Protein AF-A0A357KMN5-F1 (afdb_monomer)

Secondary structure (DSSP, 8-state):
-------PPPTTS-EEEEEEPTTSS-EEEEEEEEETTTEEEEEEEE----TTS---TTTTTEEE--STT--EEE--SS--SSHHHHHHHHHHHHHHHHHHHHH-PPPTT-

Solvent-accessible surface area (backbone atoms only — not comparable to full-atom values): 6710 Å² total; per-residue (Å²): 137,84,78,82,78,82,77,74,76,56,94,82,50,66,44,75,50,74,48,64,38,95,86,66,83,51,57,35,32,35,39,37,36,63,45,87,91,62,26,33,46,44,33,46,75,43,65,75,78,47,79,94,47,86,74,49,45,76,87,58,46,36,36,76,32,96,48,92,96,31,73,29,19,64,58,65,99,64,74,23,69,37,70,69,52,36,50,54,50,50,50,54,49,48,49,37,50,48,42,30,54,76,69,70,43,84,60,87,91,116

Mean predicted aligned error: 8.2 Å

Foldseek 3Di:
DDDDPPPDDDQQDKDKDKDQAPVRPWIWIWIWHQDPPQFIWIFTLDGDDLVPADPDCVQLQWDQDPDPNTGTTHHDPDTHNGPVSNVVVVRVSRNQSVCCSPPVDHDPPD

pLDDT: mean 80.17, std 16.07, range [35.44, 97.19]

Sequence (110 aa):
MFGLSSNKPAPDQATEDIYRTNDGRAFFRFRFIPEAGGVWRADIQEQPSYGSRASDLHSSHRLSSGTAGTGYKICYASSPKSLRDAQKFAETWAEATWVWIKDGRRVKGF

Nearest PDB structures (foldseek):
  2qde-assembly1_E  TM=5.341E-01  e=7.551E+00  Aromatoleum aromaticum EbN1

Structure (mmCIF, N/CA/C/O backbone):
data_AF-A0A357KMN5-F1
#
_entry.id   AF-A0A357KMN5-F1
#
loop_
_atom_site.group_PDB
_atom_site.id
_atom_site.type_symbol
_atom_site.label_atom_id
_atom_site.label_alt_id
_atom_site.label_comp_id
_atom_site.label_asym_id
_atom_site.label_entity_id
_atom_site.label_seq_id
_atom_site.pdbx_PDB_ins_code
_atom_site.Cartn_x
_atom_site.Cartn_y
_atom_site.Cartn_z
_atom_site.occupancy
_atom_site.B_iso_or_equiv
_atom_site.auth_seq_id
_atom_site.auth_comp_id
_atom_site.auth_asym_id
_atom_site.auth_atom_id
_atom_site.pdbx_PDB_model_num
ATOM 1 N N . MET A 1 1 ? 5.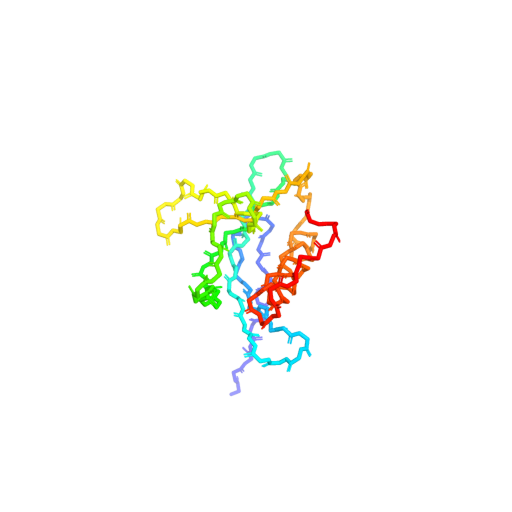982 -25.712 26.466 1.00 36.50 1 MET A N 1
ATOM 2 C CA . MET A 1 1 ? 4.726 -25.591 25.698 1.00 36.50 1 MET A CA 1
ATOM 3 C C . MET A 1 1 ? 4.358 -24.110 25.708 1.00 36.50 1 MET A C 1
ATOM 5 O O . MET A 1 1 ? 3.790 -23.648 26.684 1.00 36.50 1 MET A O 1
ATOM 9 N N . PHE A 1 2 ? 4.826 -23.327 24.732 1.00 36.00 2 PHE A N 1
ATOM 10 C CA . PHE A 1 2 ? 4.576 -21.879 24.697 1.00 36.00 2 PHE A CA 1
ATOM 11 C C . PHE A 1 2 ? 3.420 -21.609 23.738 1.00 36.00 2 PHE A C 1
ATOM 13 O O . PHE A 1 2 ? 3.557 -21.787 22.530 1.00 36.00 2 PHE A O 1
ATOM 20 N N . GLY A 1 3 ? 2.264 -21.260 24.302 1.00 35.44 3 GLY A N 1
ATOM 21 C CA . GLY A 1 3 ? 1.100 -20.818 23.546 1.00 35.44 3 GLY A CA 1
ATOM 22 C C . GLY A 1 3 ? 1.349 -19.426 22.977 1.00 35.44 3 GLY A C 1
ATOM 23 O O . GLY A 1 3 ? 1.687 -18.501 23.713 1.00 35.44 3 GLY A O 1
ATOM 24 N N . LEU A 1 4 ? 1.188 -19.284 21.664 1.00 44.19 4 LEU A N 1
ATOM 25 C CA . LEU A 1 4 ? 1.173 -17.990 20.993 1.00 44.19 4 LEU A CA 1
ATOM 26 C 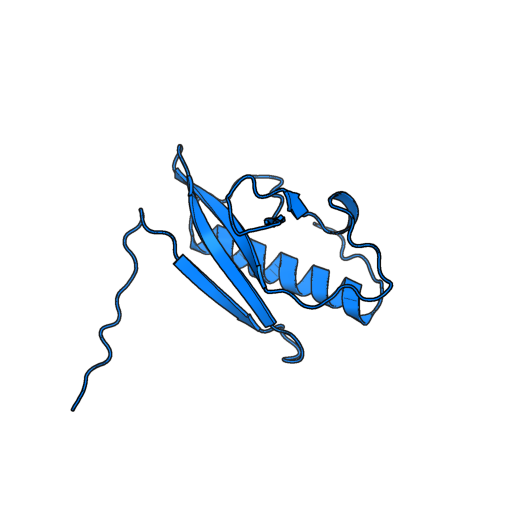C . LEU A 1 4 ? -0.107 -17.255 21.409 1.00 44.19 4 LEU A C 1
ATOM 28 O O . LEU A 1 4 ? -1.207 -17.596 20.973 1.00 44.19 4 LEU A O 1
ATOM 32 N N . SER A 1 5 ? 0.041 -16.267 22.294 1.00 38.53 5 SER A N 1
ATOM 33 C CA . SER A 1 5 ? -1.027 -15.328 22.630 1.00 38.53 5 SER A CA 1
ATOM 34 C C . SER A 1 5 ? -1.406 -14.553 21.371 1.00 38.53 5 SER A C 1
ATOM 36 O O . SER A 1 5 ? -0.614 -13.777 20.835 1.00 38.53 5 SER A O 1
ATOM 38 N N . SER A 1 6 ? -2.615 -14.805 20.874 1.00 50.50 6 SER A N 1
ATOM 39 C CA . SER A 1 6 ? -3.213 -14.070 19.763 1.00 50.50 6 SER A CA 1
ATOM 40 C C . SER A 1 6 ? -3.651 -12.704 20.284 1.00 50.50 6 SER A C 1
ATOM 42 O O . SER A 1 6 ? -4.802 -12.517 20.674 1.00 50.50 6 SER A O 1
ATOM 44 N N . ASN A 1 7 ? -2.713 -11.762 20.363 1.00 46.59 7 ASN A N 1
ATOM 45 C CA . ASN A 1 7 ? -3.005 -10.411 20.817 1.00 46.59 7 ASN A CA 1
ATOM 46 C C . ASN A 1 7 ? -3.693 -9.656 19.673 1.00 46.59 7 ASN A C 1
ATOM 48 O O . ASN A 1 7 ? -3.041 -9.115 18.783 1.00 46.59 7 ASN A O 1
ATOM 52 N N . LYS A 1 8 ? -5.028 -9.685 19.652 1.00 43.91 8 LYS A N 1
ATOM 53 C CA . LYS A 1 8 ? -5.819 -8.846 18.752 1.00 43.91 8 LYS A CA 1
ATOM 54 C C . LYS A 1 8 ? -5.605 -7.391 19.196 1.00 43.91 8 LYS A C 1
ATOM 56 O O . LYS A 1 8 ? -5.961 -7.087 20.335 1.00 43.91 8 LYS A O 1
ATOM 61 N N . PRO A 1 9 ? -5.017 -6.512 18.367 1.00 49.41 9 PRO A N 1
ATOM 62 C CA . PRO A 1 9 ? -4.773 -5.134 18.772 1.00 49.41 9 PRO A CA 1
ATOM 63 C C . PRO A 1 9 ? -6.100 -4.447 19.108 1.00 49.41 9 PRO A C 1
ATOM 65 O O . PRO A 1 9 ? -7.124 -4.679 18.454 1.00 49.41 9 PRO A O 1
ATOM 68 N N . ALA A 1 10 ? -6.086 -3.641 20.169 1.00 54.53 10 ALA A N 1
ATOM 69 C CA . ALA A 1 10 ? -7.223 -2.818 20.558 1.00 54.53 10 ALA A CA 1
ATOM 70 C C . ALA A 1 10 ? -7.561 -1.816 19.428 1.00 54.53 10 ALA A C 1
ATOM 72 O O . ALA A 1 10 ? -6.671 -1.433 18.664 1.00 54.53 10 ALA A O 1
ATOM 73 N N . PRO A 1 11 ? -8.834 -1.402 19.269 1.00 54.34 11 PRO A N 1
ATOM 74 C CA . PRO A 1 11 ? -9.288 -0.583 18.135 1.00 54.34 11 PRO A CA 1
ATOM 75 C C . PRO A 1 11 ? -8.664 0.823 18.063 1.00 54.34 11 PRO A C 1
ATOM 77 O O . PRO A 1 11 ? -8.868 1.528 17.079 1.00 54.34 11 PRO A O 1
ATOM 80 N N . ASP A 1 12 ? -7.914 1.227 19.085 1.00 61.81 12 ASP A N 1
ATOM 81 C CA . ASP A 1 12 ? -7.177 2.483 19.211 1.00 61.81 12 ASP A CA 1
ATOM 82 C C . ASP A 1 12 ? -5.662 2.331 18.977 1.00 61.81 12 ASP A C 1
ATOM 84 O O . ASP A 1 12 ? -4.927 3.319 19.020 1.00 61.81 12 ASP A O 1
ATOM 88 N N . GLN A 1 13 ? -5.174 1.119 18.697 1.00 75.75 13 GLN A N 1
ATOM 89 C CA . GLN A 1 13 ? -3.753 0.861 18.493 1.00 75.75 13 GLN A CA 1
ATOM 90 C C . GLN A 1 13 ? -3.390 0.747 17.016 1.00 75.75 13 GLN A C 1
ATOM 92 O O . GLN A 1 13 ? -4.065 0.097 16.213 1.00 75.75 13 GLN A O 1
ATOM 97 N N . ALA A 1 14 ? -2.260 1.366 16.664 1.00 85.31 14 ALA A N 1
ATOM 98 C CA . ALA A 1 14 ? -1.665 1.178 15.354 1.00 85.31 14 ALA 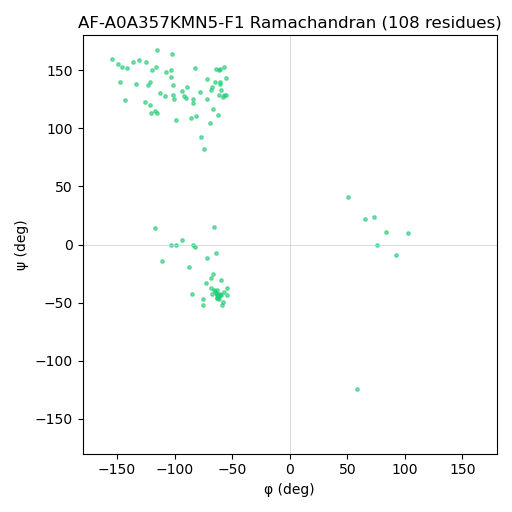A CA 1
ATOM 99 C C . ALA A 1 14 ? -1.301 -0.300 15.149 1.00 85.31 14 ALA A C 1
ATOM 101 O O . ALA A 1 14 ? -0.764 -0.944 16.048 1.00 85.31 14 ALA A O 1
ATOM 102 N N . THR A 1 15 ? -1.575 -0.820 13.958 1.00 90.12 15 THR A N 1
ATOM 103 C CA . THR A 1 15 ? -1.313 -2.215 13.583 1.00 90.12 15 THR A CA 1
ATOM 104 C C . THR A 1 15 ? -0.382 -2.250 12.385 1.00 90.12 15 THR A C 1
ATOM 106 O O . THR A 1 15 ? -0.531 -1.447 11.470 1.00 90.12 15 THR A O 1
ATOM 109 N N . GLU A 1 16 ? 0.567 -3.177 12.368 1.00 92.44 16 GLU A N 1
ATOM 110 C CA . GLU A 1 16 ? 1.406 -3.425 11.196 1.00 92.44 16 GLU A CA 1
ATOM 111 C C . GLU A 1 16 ? 0.952 -4.685 10.472 1.00 92.44 16 GLU A C 1
ATOM 113 O O . GLU A 1 16 ? 0.536 -5.654 11.105 1.00 92.44 16 GLU A O 1
ATOM 118 N N . ASP A 1 17 ? 1.043 -4.662 9.146 1.00 93.25 17 ASP A N 1
ATOM 119 C CA . ASP A 1 17 ? 0.743 -5.822 8.316 1.00 93.25 17 ASP A CA 1
ATOM 120 C C . ASP A 1 17 ? 1.714 -5.921 7.140 1.00 93.25 17 ASP A C 1
ATOM 122 O O . ASP A 1 17 ? 2.241 -4.913 6.649 1.00 93.25 17 ASP A O 1
ATOM 126 N N . ILE A 1 18 ? 1.940 -7.152 6.686 1.00 95.50 18 ILE A N 1
ATOM 127 C CA . ILE A 1 18 ? 2.754 -7.453 5.512 1.00 95.50 18 ILE A CA 1
ATOM 128 C C . ILE A 1 18 ? 1.848 -8.074 4.463 1.00 95.50 18 ILE A C 1
ATOM 130 O O . ILE A 1 18 ? 1.395 -9.209 4.599 1.00 95.50 18 ILE A O 1
ATOM 134 N N . TYR A 1 19 ? 1.660 -7.352 3.365 1.00 96.25 19 TYR A N 1
ATOM 135 C CA . TYR A 1 19 ? 0.983 -7.892 2.202 1.00 96.25 19 TYR A CA 1
ATOM 136 C C . TYR A 1 19 ? 1.997 -8.496 1.239 1.00 96.25 19 TYR A C 1
ATOM 138 O O . TYR A 1 19 ? 2.952 -7.830 0.829 1.00 96.25 19 TYR A O 1
ATOM 14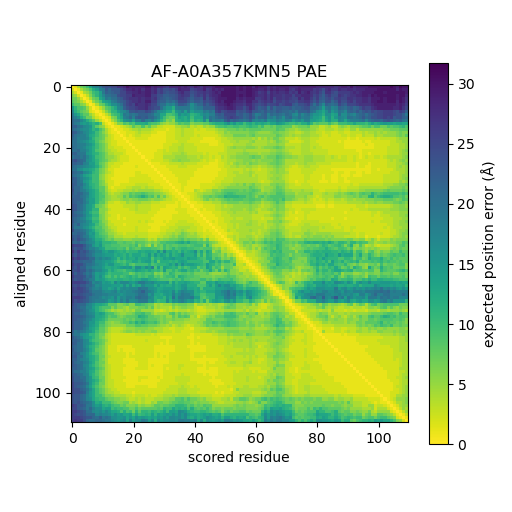6 N N . ARG A 1 20 ? 1.775 -9.749 0.839 1.00 97.19 20 ARG A N 1
ATOM 147 C CA . ARG A 1 20 ? 2.514 -10.380 -0.253 1.00 97.19 20 ARG A CA 1
ATOM 148 C C . ARG A 1 20 ? 1.646 -10.374 -1.500 1.00 97.19 20 ARG A C 1
ATOM 150 O O . ARG A 1 20 ? 0.503 -10.811 -1.452 1.00 97.19 20 ARG A O 1
ATOM 157 N N . THR A 1 21 ? 2.219 -9.888 -2.593 1.00 95.88 21 THR A N 1
ATOM 158 C CA . THR A 1 21 ? 1.525 -9.798 -3.881 1.00 95.88 21 THR A CA 1
ATOM 159 C C . THR A 1 21 ? 1.008 -11.153 -4.349 1.00 95.88 21 THR A C 1
ATOM 161 O O . THR A 1 21 ? 1.596 -12.186 -4.021 1.00 95.88 21 THR A O 1
ATOM 164 N N . ASN A 1 22 ? -0.063 -11.160 -5.143 1.00 95.69 22 ASN A N 1
ATOM 165 C CA . ASN A 1 22 ? -0.732 -12.392 -5.579 1.00 95.69 22 ASN A CA 1
ATOM 166 C C . ASN A 1 22 ? 0.187 -13.340 -6.367 1.00 95.69 22 ASN A C 1
ATOM 168 O O . ASN A 1 22 ? 0.032 -14.557 -6.297 1.00 95.69 22 ASN A O 1
ATOM 172 N N . ASP A 1 23 ? 1.163 -12.799 -7.103 1.00 95.12 23 ASP A N 1
ATOM 173 C CA . ASP A 1 23 ? 2.171 -13.603 -7.808 1.00 95.12 23 ASP A CA 1
ATOM 174 C C . ASP A 1 23 ? 3.341 -14.051 -6.909 1.00 95.12 23 ASP A C 1
ATOM 176 O O . ASP A 1 23 ? 4.231 -14.775 -7.358 1.00 95.12 23 ASP A O 1
ATOM 180 N N . GLY A 1 24 ? 3.345 -13.634 -5.640 1.00 95.12 24 GLY A N 1
ATOM 181 C CA . GLY A 1 24 ? 4.314 -14.000 -4.610 1.00 95.12 24 GLY A CA 1
ATOM 182 C C . GLY A 1 24 ? 5.677 -13.313 -4.725 1.00 95.12 24 GLY A C 1
ATOM 183 O O . GLY A 1 24 ? 6.552 -13.573 -3.886 1.00 95.12 24 GLY A O 1
ATOM 184 N N . ARG A 1 25 ? 5.882 -12.451 -5.731 1.00 95.56 25 ARG A N 1
ATOM 185 C CA . ARG A 1 25 ? 7.209 -11.934 -6.124 1.00 95.56 25 ARG A CA 1
ATOM 186 C C . ARG A 1 25 ? 7.638 -10.679 -5.374 1.00 95.56 25 ARG A C 1
ATOM 188 O O . ARG A 1 25 ? 8.827 -10.381 -5.335 1.00 95.56 25 ARG A O 1
ATOM 195 N N . ALA A 1 26 ? 6.692 -9.971 -4.772 1.00 95.50 26 ALA A N 1
ATOM 196 C CA . ALA A 1 26 ? 6.941 -8.776 -3.979 1.00 95.50 26 ALA A CA 1
ATOM 197 C C . ALA A 1 26 ? 6.133 -8.787 -2.677 1.00 95.50 26 ALA A C 1
ATOM 199 O O . ALA A 1 26 ? 5.087 -9.439 -2.584 1.00 95.50 26 ALA A O 1
ATOM 200 N N . PHE A 1 27 ? 6.608 -8.033 -1.687 1.00 96.44 27 PHE A N 1
ATOM 201 C CA . PHE A 1 27 ? 5.870 -7.736 -0.465 1.00 96.44 27 PHE A CA 1
ATOM 202 C C . PHE A 1 27 ? 5.895 -6.235 -0.171 1.00 96.44 27 PHE A C 1
ATOM 204 O O . PHE A 1 27 ? 6.764 -5.506 -0.650 1.00 96.44 27 PHE A O 1
ATOM 211 N N . PHE A 1 28 ? 4.930 -5.797 0.627 1.00 94.94 28 PHE A N 1
ATOM 212 C CA . PHE A 1 28 ? 4.773 -4.432 1.104 1.00 94.94 28 PHE A CA 1
ATOM 213 C C . PHE A 1 28 ? 4.500 -4.480 2.607 1.00 94.94 28 PHE A C 1
ATOM 215 O O . PHE A 1 28 ? 3.734 -5.334 3.058 1.00 94.94 28 PHE A O 1
ATOM 222 N N . ARG A 1 29 ? 5.112 -3.580 3.381 1.00 94.31 29 ARG A N 1
ATOM 223 C CA . ARG A 1 29 ? 4.831 -3.424 4.815 1.00 94.31 29 ARG A CA 1
ATOM 224 C C . ARG A 1 29 ? 4.075 -2.126 5.039 1.00 94.31 29 ARG A C 1
ATOM 226 O O . ARG A 1 29 ? 4.534 -1.055 4.632 1.00 94.31 29 ARG A O 1
ATOM 233 N N . PHE A 1 30 ? 2.951 -2.227 5.733 1.00 93.31 30 PHE A N 1
ATOM 234 C CA . PHE A 1 30 ? 2.100 -1.097 6.071 1.00 93.31 30 PHE A CA 1
ATOM 235 C C . PHE A 1 30 ? 1.969 -0.953 7.579 1.00 93.31 30 PHE A C 1
ATOM 237 O O . PHE A 1 30 ? 1.984 -1.939 8.313 1.00 93.31 30 PHE A O 1
ATOM 244 N N . ARG A 1 31 ? 1.788 0.289 8.021 1.00 92.62 31 ARG A N 1
ATOM 245 C CA . ARG A 1 31 ? 1.349 0.615 9.375 1.00 92.62 31 ARG A CA 1
ATOM 246 C C . ARG A 1 31 ? 0.002 1.314 9.295 1.00 92.62 31 ARG A C 1
ATOM 248 O O . ARG A 1 31 ? -0.102 2.413 8.755 1.00 92.62 31 ARG A O 1
ATOM 255 N N . PHE A 1 32 ? -1.019 0.674 9.836 1.00 91.38 32 PHE A N 1
ATOM 256 C CA . PHE A 1 32 ? -2.375 1.185 9.928 1.00 91.38 32 PHE A CA 1
ATOM 257 C C . PHE A 1 32 ? -2.549 1.948 11.229 1.00 91.38 32 PHE A C 1
ATOM 259 O O . PHE A 1 32 ? -2.258 1.419 12.298 1.00 91.38 32 PHE A O 1
ATOM 266 N N . ILE A 1 33 ? -3.001 3.193 11.142 1.00 89.62 33 ILE A N 1
ATOM 267 C CA . ILE A 1 33 ? -3.094 4.100 12.285 1.00 89.62 33 ILE A CA 1
ATOM 268 C C . ILE A 1 33 ? -4.536 4.608 12.363 1.00 89.62 33 ILE A C 1
ATOM 270 O O . ILE A 1 33 ? -5.011 5.176 11.373 1.00 89.62 33 ILE A O 1
ATOM 274 N N . PRO A 1 34 ? -5.243 4.410 13.490 1.00 89.75 34 PRO A N 1
ATOM 275 C CA . PRO A 1 34 ? -6.533 5.049 13.695 1.00 89.75 34 PRO A CA 1
ATOM 276 C C . PRO A 1 34 ? -6.332 6.562 13.848 1.00 89.75 34 PRO A C 1
ATOM 278 O O . PRO A 1 34 ? -5.429 7.018 14.548 1.00 89.75 34 PRO A O 1
ATOM 281 N N . GLU A 1 35 ? -7.173 7.348 13.186 1.00 85.94 35 GLU A N 1
ATOM 282 C CA . GLU A 1 35 ? -7.182 8.809 13.263 1.00 85.94 35 GLU A CA 1
ATOM 283 C C . GLU A 1 35 ? -8.488 9.317 13.897 1.00 85.94 35 GLU A C 1
ATOM 285 O O . GLU A 1 35 ? -9.472 8.586 14.071 1.00 85.94 35 GLU A O 1
ATOM 290 N N . ALA A 1 36 ? -8.505 10.605 14.252 1.00 82.38 36 ALA A N 1
ATOM 291 C CA . ALA A 1 36 ? -9.701 11.259 14.767 1.00 82.38 36 ALA A CA 1
ATOM 292 C C . ALA A 1 36 ? -10.879 11.115 13.785 1.00 82.38 36 ALA A C 1
ATOM 294 O O . ALA A 1 36 ? -10.708 11.151 12.568 1.00 82.38 36 ALA A O 1
ATOM 295 N N . GLY A 1 37 ? -12.091 10.954 14.319 1.00 82.62 37 GLY A N 1
ATOM 296 C CA . GLY A 1 37 ? -13.289 10.731 13.502 1.00 82.62 37 GLY A CA 1
ATOM 297 C C . GLY A 1 37 ? -13.519 9.273 13.087 1.00 82.62 37 GLY A C 1
ATOM 298 O O . GLY A 1 37 ? -14.393 9.017 12.263 1.00 82.62 37 GLY A O 1
ATOM 299 N N . GLY A 1 38 ? -12.775 8.319 13.661 1.00 84.38 38 GLY A N 1
ATOM 300 C CA . GLY A 1 38 ? -13.003 6.884 13.452 1.00 84.38 38 GLY A CA 1
ATOM 301 C C . GLY A 1 38 ? -12.566 6.387 12.074 1.00 84.38 38 GLY A C 1
ATOM 302 O O . GLY A 1 38 ? -13.087 5.389 11.579 1.00 84.38 38 GLY A O 1
ATOM 303 N N . VAL A 1 39 ? -11.636 7.100 11.441 1.00 89.88 39 VAL A N 1
ATOM 304 C CA . VAL A 1 39 ? -11.051 6.717 10.156 1.00 89.88 39 VAL A CA 1
ATOM 305 C C . VAL A 1 39 ? -9.665 6.121 10.353 1.00 89.88 39 VAL A C 1
ATOM 307 O O . VAL A 1 39 ? -9.061 6.252 11.414 1.00 89.88 39 VAL A O 1
ATOM 310 N N . TRP A 1 40 ? -9.166 5.445 9.326 1.00 90.25 40 TRP A N 1
ATOM 311 C CA . TRP A 1 40 ? -7.886 4.756 9.355 1.00 90.25 40 TRP A CA 1
ATOM 312 C C . TRP A 1 40 ? -6.976 5.253 8.243 1.00 90.25 40 TRP A C 1
ATOM 314 O O . TRP A 1 40 ? -7.385 5.397 7.091 1.00 90.25 40 TRP A O 1
ATOM 324 N N . ARG A 1 41 ? -5.710 5.458 8.590 1.00 89.25 41 ARG A N 1
ATOM 325 C CA . ARG A 1 41 ? -4.623 5.755 7.659 1.00 89.25 41 ARG A CA 1
ATOM 326 C C . ARG A 1 41 ? -3.769 4.509 7.448 1.00 89.25 41 ARG A C 1
ATOM 328 O O . ARG A 1 41 ? -3.634 3.714 8.370 1.00 89.25 41 ARG A O 1
ATOM 335 N N . ALA A 1 42 ? -3.160 4.364 6.268 1.00 91.06 42 ALA A N 1
ATOM 336 C CA . ALA A 1 42 ? -2.107 3.372 6.034 1.00 91.06 42 ALA A CA 1
ATOM 337 C C . ALA A 1 42 ? -0.823 4.076 5.592 1.00 91.06 42 ALA A C 1
ATOM 339 O O . ALA A 1 42 ? -0.765 4.663 4.507 1.00 91.06 42 ALA A O 1
ATOM 340 N N . ASP A 1 43 ? 0.192 4.010 6.443 1.00 91.06 43 ASP A N 1
ATOM 341 C CA . ASP A 1 43 ? 1.534 4.496 6.153 1.00 91.06 43 ASP A CA 1
ATOM 342 C C . ASP A 1 43 ? 2.353 3.372 5.518 1.00 91.06 43 ASP A C 1
ATOM 344 O O . ASP A 1 43 ? 2.327 2.228 5.979 1.00 91.06 43 ASP A O 1
ATOM 348 N N . ILE A 1 44 ? 3.093 3.700 4.463 1.00 90.62 44 ILE A N 1
ATOM 349 C CA . ILE A 1 44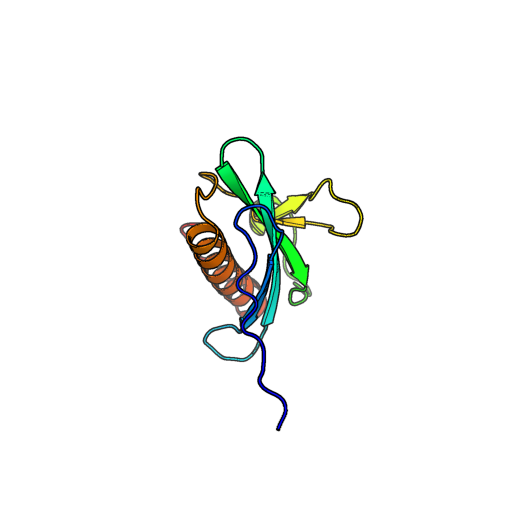 ? 3.935 2.750 3.737 1.00 90.62 44 ILE A CA 1
ATOM 350 C C . ILE A 1 44 ? 5.282 2.693 4.461 1.00 90.62 44 ILE A C 1
ATOM 352 O O . ILE A 1 44 ? 6.048 3.656 4.421 1.00 90.62 44 ILE A O 1
ATOM 356 N N . GLN A 1 45 ? 5.557 1.574 5.133 1.00 91.31 45 GLN A N 1
ATOM 357 C CA . GLN A 1 45 ? 6.832 1.338 5.820 1.00 91.31 45 GLN A CA 1
ATOM 358 C C . GLN A 1 45 ? 7.879 0.788 4.854 1.00 91.31 45 GLN A C 1
ATOM 360 O O . GLN A 1 45 ? 9.037 1.191 4.881 1.00 91.31 45 GLN A O 1
ATOM 365 N N . GLU A 1 46 ? 7.466 -0.143 3.995 1.00 91.19 46 GLU A N 1
ATOM 366 C CA . GLU A 1 46 ? 8.349 -0.815 3.050 1.00 91.19 46 GLU A CA 1
ATOM 367 C C . GLU A 1 46 ? 7.587 -1.150 1.772 1.00 91.19 46 GLU A C 1
ATOM 369 O O . GLU A 1 46 ? 6.426 -1.563 1.806 1.00 91.19 46 GLU A O 1
ATOM 374 N N . GLN A 1 47 ? 8.245 -0.969 0.635 1.00 91.69 47 GLN A N 1
ATOM 375 C CA . GLN A 1 47 ? 7.707 -1.306 -0.673 1.00 91.69 47 GLN A CA 1
ATOM 376 C C . GLN A 1 47 ? 8.853 -1.589 -1.651 1.00 91.69 47 GLN A C 1
ATOM 378 O O . GLN A 1 47 ? 9.969 -1.104 -1.437 1.00 91.69 47 GLN A O 1
ATOM 383 N N . PRO A 1 48 ? 8.598 -2.299 -2.762 1.00 92.12 48 PRO A N 1
ATOM 384 C CA . PRO A 1 48 ? 9.590 -2.464 -3.811 1.00 92.12 48 PRO A CA 1
ATOM 385 C C . PRO A 1 48 ? 9.999 -1.115 -4.414 1.00 92.12 48 PRO A C 1
ATOM 387 O O . PRO A 1 48 ? 9.213 -0.159 -4.464 1.00 92.12 48 PRO A O 1
ATOM 390 N N . SER A 1 49 ? 11.239 -1.056 -4.901 1.00 87.62 49 SER A N 1
ATOM 391 C CA . SER A 1 49 ? 11.739 0.096 -5.649 1.00 87.62 49 SER A CA 1
ATOM 392 C C . SER A 1 49 ? 10.974 0.256 -6.963 1.00 87.62 49 SER A C 1
ATOM 394 O O . SER A 1 49 ? 10.728 -0.720 -7.670 1.00 87.62 49 SER A O 1
ATOM 396 N N . TYR A 1 50 ? 10.662 1.501 -7.326 1.00 84.69 50 TYR A N 1
ATOM 397 C CA . TYR A 1 50 ? 10.110 1.825 -8.645 1.00 84.69 50 TYR A CA 1
ATOM 398 C C . TYR A 1 50 ? 11.148 1.695 -9.773 1.00 84.69 50 TYR A C 1
ATOM 400 O O . TYR A 1 50 ? 10.782 1.719 -10.948 1.00 84.69 50 TYR A O 1
ATOM 408 N N . GLY A 1 51 ? 12.439 1.557 -9.446 1.00 84.69 51 GLY A N 1
ATOM 409 C CA . GLY A 1 51 ? 13.512 1.510 -10.437 1.00 84.69 51 GLY A CA 1
ATOM 410 C C . GLY A 1 51 ? 13.532 2.777 -11.295 1.00 84.69 51 GLY A C 1
ATOM 411 O O . GLY A 1 51 ? 13.595 3.885 -10.772 1.00 84.69 51 GLY A O 1
ATOM 412 N N . SER A 1 52 ? 13.452 2.612 -12.616 1.00 80.88 52 SER A N 1
ATOM 413 C CA . SER A 1 52 ? 13.385 3.717 -13.584 1.00 80.88 52 SER A CA 1
ATOM 414 C C . SER A 1 52 ? 11.974 4.280 -13.797 1.00 80.88 52 SER A C 1
ATOM 416 O O . SER A 1 52 ? 11.788 5.182 -14.616 1.00 80.88 52 SER A O 1
ATOM 418 N N . ARG A 1 53 ? 10.955 3.744 -13.114 1.00 82.19 53 ARG A N 1
ATOM 419 C CA . ARG A 1 53 ? 9.568 4.198 -13.264 1.00 82.19 53 ARG A CA 1
ATOM 420 C C . ARG A 1 53 ? 9.299 5.441 -12.426 1.00 82.19 53 ARG A C 1
ATOM 422 O O . ARG A 1 53 ? 9.890 5.645 -11.368 1.00 82.19 53 ARG A O 1
ATOM 429 N N . ALA A 1 54 ? 8.344 6.242 -12.896 1.00 76.81 54 ALA A N 1
ATOM 430 C CA . ALA A 1 54 ? 7.867 7.403 -12.162 1.00 76.81 54 ALA A CA 1
ATOM 431 C C . ALA A 1 54 ? 7.361 6.983 -10.773 1.00 76.81 54 ALA A C 1
ATOM 433 O O . ALA A 1 54 ? 6.554 6.057 -10.644 1.00 76.81 54 ALA A O 1
ATOM 434 N N . SER A 1 55 ? 7.870 7.674 -9.757 1.00 73.81 55 SER A N 1
ATOM 435 C CA . SER A 1 55 ? 7.562 7.483 -8.341 1.00 73.81 55 SER A CA 1
ATOM 436 C C . SER A 1 55 ? 6.899 8.728 -7.739 1.00 73.81 55 SER A C 1
ATOM 438 O O . SER A 1 55 ? 6.799 8.854 -6.518 1.00 73.81 55 SER A O 1
ATOM 440 N N . ASP A 1 56 ? 6.437 9.659 -8.578 1.00 75.12 56 ASP A N 1
ATOM 441 C CA . ASP A 1 56 ? 5.786 10.881 -8.125 1.00 75.12 56 ASP A CA 1
ATOM 442 C C . ASP A 1 56 ? 4.473 10.578 -7.386 1.00 75.12 56 ASP A C 1
ATOM 444 O O . ASP A 1 56 ? 3.810 9.563 -7.622 1.00 75.12 56 ASP A O 1
ATOM 448 N N . LEU A 1 57 ? 4.121 11.458 -6.448 1.00 70.69 57 LEU A N 1
ATOM 449 C CA . LEU A 1 57 ? 2.979 11.303 -5.541 1.00 70.69 57 LEU A CA 1
ATOM 450 C C . LEU A 1 57 ? 1.661 11.066 -6.289 1.00 70.69 57 LEU A C 1
ATOM 452 O O . LEU A 1 57 ? 0.843 10.258 -5.855 1.00 70.69 57 LEU A O 1
ATOM 456 N N . HIS A 1 58 ? 1.481 11.736 -7.428 1.00 68.69 58 HIS A N 1
ATOM 457 C CA . HIS A 1 58 ? 0.254 11.659 -8.206 1.00 68.69 58 HIS A CA 1
ATOM 458 C C . HIS A 1 58 ? 0.161 10.331 -8.965 1.00 68.69 58 HIS A C 1
ATOM 460 O O . HIS A 1 58 ? -0.808 9.603 -8.790 1.00 68.69 58 HIS A O 1
ATOM 466 N N . SER A 1 59 ? 1.196 9.954 -9.722 1.00 66.31 59 SER A N 1
ATOM 467 C CA . SER A 1 59 ? 1.209 8.696 -10.485 1.00 66.31 59 SER A CA 1
ATOM 468 C C . SER A 1 59 ? 1.227 7.447 -9.601 1.00 66.31 59 SER A C 1
ATOM 470 O O . SER A 1 59 ? 0.805 6.383 -10.048 1.00 66.31 59 SER A O 1
ATOM 472 N N . SER A 1 60 ? 1.742 7.553 -8.371 1.00 66.31 60 SER A N 1
ATOM 473 C CA . SER A 1 60 ? 1.820 6.434 -7.421 1.00 66.31 60 SER A CA 1
ATOM 474 C C . SER A 1 60 ? 0.705 6.421 -6.373 1.00 66.31 60 SER A C 1
ATOM 476 O O . SER A 1 60 ? 0.681 5.520 -5.537 1.00 66.31 60 SER A O 1
ATOM 478 N N . HIS A 1 61 ? -0.216 7.393 -6.396 1.00 69.94 61 HIS A N 1
ATOM 479 C CA . HIS A 1 61 ? -1.279 7.553 -5.391 1.00 69.94 61 HIS A CA 1
ATOM 480 C C . HIS A 1 61 ? -0.743 7.525 -3.951 1.00 69.94 61 HIS A C 1
ATOM 482 O O . HIS A 1 61 ? -1.330 6.936 -3.041 1.00 69.94 61 HIS A O 1
ATOM 488 N N . ARG A 1 62 ? 0.400 8.183 -3.745 1.00 77.38 62 ARG A N 1
ATOM 489 C CA . ARG A 1 62 ? 1.019 8.372 -2.433 1.00 77.38 62 ARG A CA 1
ATOM 490 C C . ARG A 1 62 ? 0.852 9.820 -2.002 1.00 77.38 62 ARG A C 1
ATOM 492 O O . ARG A 1 62 ? 0.855 10.731 -2.821 1.00 77.38 62 ARG A O 1
ATOM 499 N N . LEU A 1 63 ? 0.750 10.044 -0.701 1.00 76.88 63 LEU A N 1
ATOM 500 C CA . LEU A 1 63 ? 0.889 11.359 -0.080 1.00 76.88 63 LEU A CA 1
ATOM 501 C C . LEU A 1 63 ? 2.103 11.330 0.840 1.00 76.88 63 LEU A C 1
ATOM 503 O O . LEU A 1 63 ? 2.448 10.270 1.357 1.00 76.88 63 LEU A O 1
ATOM 507 N N . SER A 1 64 ? 2.739 12.477 1.075 1.00 74.88 64 SER A N 1
ATOM 508 C CA . SER A 1 64 ? 3.739 12.568 2.142 1.00 74.88 64 SER A CA 1
ATOM 509 C C . SER A 1 64 ? 3.082 12.183 3.470 1.00 74.88 64 SER A C 1
ATOM 511 O O . SER A 1 64 ? 2.014 12.708 3.817 1.00 74.88 64 SER A O 1
ATOM 513 N N . SER A 1 65 ? 3.678 11.235 4.194 1.00 65.94 65 SER A N 1
ATOM 514 C CA . SER A 1 65 ? 3.274 11.003 5.576 1.00 65.94 65 SER A CA 1
ATOM 515 C C . SER A 1 65 ? 3.994 12.054 6.408 1.00 65.94 65 SER A C 1
ATOM 517 O O . SER A 1 65 ? 5.208 12.012 6.551 1.00 65.94 65 SER A O 1
ATOM 519 N N . GLY A 1 66 ? 3.265 13.021 6.967 1.00 62.06 66 GLY A N 1
ATOM 520 C CA . GLY A 1 66 ? 3.827 14.008 7.904 1.00 62.06 66 GLY A CA 1
ATOM 521 C C . GLY A 1 66 ? 4.310 13.402 9.233 1.00 62.06 66 GLY A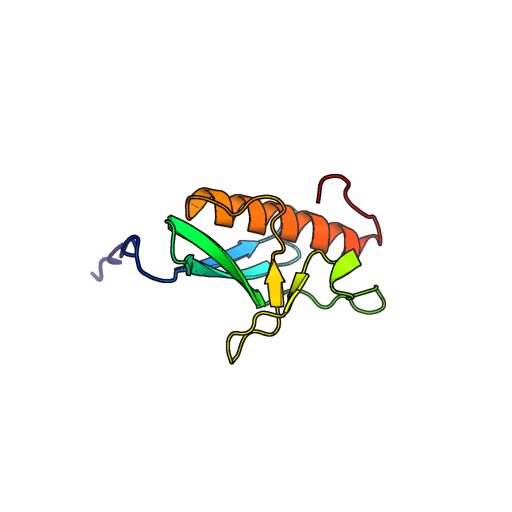 C 1
ATOM 522 O O . GLY A 1 66 ? 4.482 14.128 10.205 1.00 62.06 66 GLY A O 1
ATOM 523 N N . THR A 1 67 ? 4.477 12.078 9.300 1.00 62.81 67 THR A N 1
ATOM 524 C CA . THR A 1 67 ? 4.886 11.319 10.480 1.00 62.81 67 THR A CA 1
ATOM 525 C C . THR A 1 67 ? 6.373 10.997 10.373 1.00 62.81 67 THR A C 1
ATOM 527 O O . THR A 1 67 ? 6.824 10.415 9.385 1.00 62.81 67 THR A O 1
ATOM 530 N N . ALA A 1 68 ? 7.141 11.367 11.399 1.00 49.56 68 ALA A N 1
ATOM 531 C CA . ALA A 1 68 ? 8.577 11.108 11.458 1.00 49.56 68 ALA A CA 1
ATOM 532 C C . ALA A 1 68 ? 8.880 9.606 11.289 1.00 49.56 68 ALA A C 1
ATOM 534 O O . ALA A 1 68 ? 8.304 8.771 11.983 1.00 49.56 68 ALA A O 1
ATOM 535 N N . GLY A 1 69 ? 9.783 9.269 10.362 1.00 54.69 69 GLY A N 1
ATOM 536 C CA . GLY A 1 69 ? 10.181 7.885 10.067 1.00 54.69 69 GLY A CA 1
ATOM 537 C C . GLY A 1 69 ? 9.395 7.197 8.943 1.00 54.69 69 GLY A C 1
ATOM 538 O O . GLY A 1 69 ? 9.815 6.144 8.480 1.00 54.69 69 GLY A O 1
ATOM 539 N N . THR A 1 70 ? 8.319 7.805 8.438 1.00 61.69 70 THR A N 1
ATOM 540 C CA . THR A 1 70 ? 7.569 7.315 7.267 1.00 61.69 70 THR A CA 1
ATOM 541 C C . THR A 1 70 ? 7.546 8.367 6.178 1.00 61.69 70 THR A C 1
ATOM 543 O O . THR A 1 70 ? 7.028 9.455 6.390 1.00 61.69 70 THR A O 1
ATOM 546 N N . GLY A 1 71 ? 8.078 8.048 4.998 1.00 68.56 71 GLY A N 1
ATOM 547 C CA . GLY A 1 71 ? 8.099 9.003 3.885 1.00 68.56 71 GLY A CA 1
ATOM 548 C C . GLY A 1 71 ? 6.725 9.218 3.245 1.00 68.56 71 GLY A C 1
ATOM 549 O O . GLY A 1 71 ? 6.420 10.320 2.794 1.00 68.56 71 GLY A O 1
ATOM 550 N N . TYR A 1 72 ? 5.876 8.182 3.214 1.00 81.94 72 TYR A N 1
ATOM 551 C CA . TYR A 1 72 ? 4.642 8.194 2.428 1.00 81.94 72 TYR A CA 1
ATOM 552 C C . TYR A 1 72 ? 3.486 7.436 3.089 1.00 81.94 72 TYR A C 1
ATOM 554 O O . TYR A 1 72 ? 3.689 6.473 3.826 1.00 81.94 72 TYR A O 1
ATOM 562 N N . LYS A 1 73 ? 2.262 7.855 2.772 1.00 82.75 73 LYS A N 1
ATOM 563 C CA . LYS A 1 73 ? 0.999 7.177 3.085 1.00 82.75 73 LYS A CA 1
ATOM 564 C C . LYS A 1 73 ? 0.192 6.943 1.814 1.00 82.75 73 LYS A C 1
ATOM 566 O O . LYS A 1 73 ? 0.373 7.664 0.830 1.00 82.75 73 LYS A O 1
ATOM 571 N N . ILE A 1 74 ? -0.707 5.966 1.840 1.00 83.62 74 ILE A N 1
ATOM 572 C CA . ILE A 1 74 ? -1.631 5.727 0.726 1.00 83.62 74 ILE A CA 1
ATOM 573 C C . ILE A 1 74 ? -2.627 6.892 0.645 1.00 83.62 74 ILE A C 1
ATOM 575 O O . ILE A 1 74 ? -3.161 7.339 1.663 1.00 83.62 74 ILE A O 1
ATOM 579 N N . CYS A 1 75 ? -2.845 7.416 -0.563 1.00 81.12 75 CYS A N 1
ATOM 580 C CA . CYS A 1 75 ? -3.891 8.399 -0.821 1.00 81.12 75 CYS A CA 1
ATOM 581 C C . CYS A 1 75 ? -5.253 7.699 -0.902 1.00 81.12 75 CYS A C 1
ATOM 583 O O . CYS A 1 75 ? -5.404 6.723 -1.633 1.00 81.12 75 CYS A O 1
ATOM 585 N N . TYR A 1 76 ? -6.251 8.221 -0.191 1.00 78.88 76 TYR A N 1
ATOM 586 C CA . TYR A 1 76 ? -7.617 7.706 -0.229 1.00 78.88 76 TYR A CA 1
ATOM 587 C C . TYR A 1 76 ? -8.544 8.733 -0.874 1.00 78.88 76 TYR A C 1
ATOM 589 O O . TYR A 1 76 ? -8.584 9.881 -0.436 1.00 78.88 76 TYR A O 1
ATOM 597 N N . ALA A 1 77 ? -9.350 8.316 -1.854 1.00 76.00 77 ALA A N 1
ATOM 598 C CA . ALA A 1 77 ? -10.467 9.135 -2.337 1.00 76.00 77 ALA A CA 1
ATOM 599 C C . ALA A 1 77 ? -11.573 9.271 -1.271 1.00 76.00 77 ALA A C 1
ATOM 601 O O . ALA A 1 77 ? -12.294 10.264 -1.217 1.00 76.00 77 ALA A O 1
ATOM 602 N N . SER A 1 78 ? -11.716 8.265 -0.406 1.00 81.19 78 SER A N 1
ATOM 603 C CA . SER A 1 78 ? -12.595 8.280 0.763 1.00 81.19 78 SER A CA 1
ATOM 604 C C . SER A 1 78 ? -11.911 7.541 1.904 1.00 81.19 78 SER A C 1
ATOM 606 O O . SER A 1 78 ? -11.514 6.389 1.732 1.00 81.19 78 SER A O 1
ATOM 608 N N . SER A 1 79 ? -11.752 8.201 3.053 1.00 84.88 79 SER A N 1
ATOM 609 C CA . SER A 1 79 ? -11.015 7.634 4.184 1.00 84.88 79 SER A CA 1
ATOM 610 C C . SER A 1 79 ? -11.671 6.338 4.691 1.00 84.88 79 SER A C 1
ATOM 612 O O . SER A 1 79 ? -12.878 6.342 4.966 1.00 84.88 79 SER A O 1
ATOM 614 N N . PRO A 1 80 ? -10.909 5.239 4.846 1.00 88.31 80 PRO A N 1
ATOM 615 C CA . PRO A 1 80 ? -11.428 3.982 5.372 1.00 88.31 80 PRO A CA 1
ATOM 616 C C . PRO A 1 80 ? -11.982 4.162 6.787 1.00 88.31 80 PRO A C 1
ATOM 618 O O . PRO A 1 80 ? -11.323 4.748 7.641 1.00 88.31 80 PRO A O 1
ATOM 621 N N . LYS A 1 81 ? -13.180 3.632 7.055 1.00 90.50 81 LYS A N 1
ATOM 622 C CA . LYS A 1 81 ? -13.848 3.727 8.371 1.00 90.50 81 LYS A CA 1
ATOM 623 C C . LYS A 1 81 ? -13.582 2.522 9.277 1.00 90.50 81 LYS A C 1
ATOM 625 O O . LYS A 1 81 ? -14.144 2.412 10.361 1.00 90.50 81 LYS A O 1
ATOM 630 N N . SER A 1 82 ? -12.747 1.590 8.824 1.00 90.94 82 SER A N 1
ATOM 631 C CA . SER A 1 82 ? -12.336 0.421 9.592 1.00 90.94 82 SER A CA 1
ATOM 632 C C . SER A 1 82 ? -10.925 -0.017 9.203 1.00 90.94 82 SER A C 1
ATOM 634 O O . SER A 1 82 ? -10.489 0.212 8.071 1.00 90.94 82 SER A O 1
ATOM 636 N N . LEU A 1 83 ? -10.235 -0.699 10.123 1.00 90.62 83 LEU A N 1
ATOM 637 C CA . LEU A 1 83 ? -8.934 -1.320 9.856 1.00 90.62 83 LEU A CA 1
ATOM 638 C C . LEU A 1 83 ? -9.005 -2.264 8.648 1.00 90.62 83 LEU A C 1
ATOM 640 O O . LEU A 1 83 ? -8.147 -2.215 7.774 1.00 90.62 83 LEU A O 1
ATOM 644 N N . ARG A 1 84 ? -10.064 -3.079 8.565 1.00 91.06 84 ARG A N 1
ATOM 645 C CA . ARG A 1 84 ? -10.248 -4.042 7.473 1.00 91.06 84 ARG A CA 1
ATOM 646 C C . ARG A 1 84 ? -10.391 -3.355 6.118 1.00 91.06 84 ARG A C 1
ATOM 648 O O . ARG A 1 84 ? -9.869 -3.856 5.126 1.00 91.06 84 ARG A O 1
ATOM 655 N N . ASP A 1 85 ? -11.103 -2.233 6.062 1.00 91.19 85 ASP A N 1
ATOM 656 C CA . ASP A 1 85 ? -11.221 -1.470 4.820 1.00 91.19 85 ASP A CA 1
ATOM 657 C C . ASP A 1 85 ? -9.871 -0.860 4.440 1.00 91.19 85 ASP A C 1
ATOM 659 O O . ASP A 1 85 ? -9.469 -0.957 3.283 1.00 91.19 85 ASP A O 1
ATOM 663 N N . ALA A 1 86 ? -9.130 -0.310 5.409 1.00 91.62 86 ALA A N 1
ATOM 664 C CA . ALA A 1 86 ? -7.792 0.224 5.167 1.00 91.62 86 ALA A CA 1
ATOM 665 C C . ALA A 1 86 ? -6.828 -0.853 4.645 1.00 91.62 86 ALA A C 1
ATOM 667 O O . ALA A 1 86 ? -6.112 -0.603 3.677 1.00 91.62 86 ALA A O 1
ATOM 668 N N . GLN A 1 87 ? -6.857 -2.059 5.224 1.00 93.12 87 GLN A N 1
ATOM 669 C CA . GLN A 1 87 ? -6.085 -3.212 4.749 1.00 93.12 87 GLN A CA 1
ATOM 670 C C . GLN A 1 87 ? -6.438 -3.558 3.303 1.00 93.12 87 GLN A C 1
ATOM 672 O O . GLN A 1 87 ? -5.552 -3.570 2.457 1.00 93.12 87 GLN A O 1
ATOM 677 N N . LYS A 1 88 ? -7.725 -3.722 2.971 1.00 92.62 88 LYS A N 1
ATOM 678 C CA . LYS A 1 88 ? -8.157 -4.006 1.590 1.00 92.62 88 LYS A CA 1
ATOM 679 C C . LYS A 1 88 ? -7.704 -2.943 0.593 1.00 92.62 88 LYS A C 1
ATOM 681 O O . LYS A 1 88 ? -7.292 -3.273 -0.520 1.00 92.62 88 LYS A O 1
ATOM 686 N N . PHE A 1 89 ? -7.783 -1.668 0.970 1.00 91.25 89 PHE A N 1
ATOM 687 C CA . PHE A 1 89 ? -7.265 -0.588 0.134 1.00 91.25 89 PHE A CA 1
ATOM 688 C C . PHE A 1 89 ? -5.751 -0.705 -0.058 1.00 91.25 89 PHE A C 1
ATOM 690 O O . PHE A 1 89 ? -5.281 -0.556 -1.183 1.00 91.25 89 PHE A O 1
ATOM 697 N N . ALA A 1 90 ? -5.000 -1.013 1.002 1.00 92.88 90 ALA A N 1
ATOM 698 C CA . ALA A 1 90 ? -3.555 -1.193 0.931 1.00 92.88 90 ALA A CA 1
ATOM 699 C C . ALA A 1 90 ? -3.143 -2.389 0.063 1.00 92.88 90 ALA A C 1
ATOM 701 O O . ALA A 1 90 ? -2.238 -2.252 -0.756 1.00 92.88 90 ALA A O 1
ATOM 702 N N . GLU A 1 91 ? -3.840 -3.521 0.175 1.00 9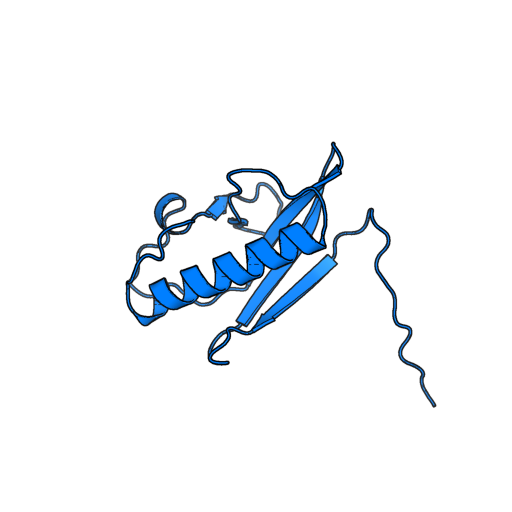3.81 91 GLU A N 1
ATOM 703 C CA . GLU A 1 91 ? -3.657 -4.698 -0.687 1.00 93.81 91 GLU A CA 1
ATOM 704 C C . GLU A 1 91 ? -3.883 -4.336 -2.157 1.00 93.81 91 GLU A C 1
ATOM 706 O O . GLU A 1 91 ? -3.053 -4.598 -3.027 1.00 93.81 91 GLU A O 1
ATOM 711 N N . THR A 1 92 ? -4.997 -3.661 -2.436 1.00 92.12 92 THR A N 1
ATOM 712 C CA . THR A 1 92 ? -5.376 -3.316 -3.805 1.00 92.12 92 THR A CA 1
ATOM 713 C C . THR A 1 92 ? -4.401 -2.274 -4.394 1.00 92.12 92 THR A C 1
ATOM 715 O O . THR A 1 92 ? -3.997 -2.385 -5.555 1.00 92.12 92 THR A O 1
ATOM 718 N N . TRP A 1 93 ? -3.934 -1.314 -3.584 1.00 91.81 93 TRP A N 1
ATOM 719 C CA . TRP A 1 93 ? -2.883 -0.364 -3.966 1.00 91.81 93 TRP A CA 1
ATOM 720 C C . TRP A 1 93 ? -1.535 -1.057 -4.208 1.00 91.81 93 TRP A C 1
ATOM 722 O O . TRP A 1 93 ? -0.826 -0.712 -5.156 1.00 91.81 93 TRP A O 1
ATOM 732 N N . ALA A 1 94 ? -1.177 -2.046 -3.385 1.00 93.38 94 ALA A N 1
ATOM 733 C CA . ALA A 1 94 ? 0.053 -2.817 -3.528 1.00 93.38 94 ALA A CA 1
ATOM 734 C C . ALA A 1 94 ? 0.069 -3.608 -4.842 1.00 93.38 94 ALA A C 1
ATOM 736 O O . ALA A 1 94 ? 1.066 -3.577 -5.564 1.00 93.38 94 ALA A O 1
ATOM 737 N N . GLU A 1 95 ? -1.045 -4.251 -5.199 1.00 94.31 95 GLU A N 1
ATOM 738 C CA . GLU A 1 95 ? -1.195 -4.960 -6.474 1.00 94.31 95 GLU A CA 1
ATOM 739 C C . GLU A 1 95 ? -1.080 -4.011 -7.673 1.00 94.31 95 GLU A C 1
ATOM 741 O O . GLU A 1 95 ? -0.343 -4.290 -8.623 1.00 94.31 95 GLU A O 1
ATOM 746 N N . ALA A 1 96 ? -1.749 -2.856 -7.621 1.00 90.56 96 ALA A N 1
ATOM 747 C CA . ALA A 1 96 ? -1.671 -1.853 -8.680 1.00 90.56 96 ALA A CA 1
ATOM 748 C C . ALA A 1 96 ? -0.245 -1.299 -8.835 1.00 90.56 96 ALA A C 1
ATOM 750 O O . ALA A 1 96 ? 0.291 -1.236 -9.946 1.00 90.56 96 ALA A O 1
ATOM 751 N N . THR A 1 97 ? 0.397 -0.964 -7.714 1.00 90.56 97 THR A N 1
ATOM 752 C CA . THR A 1 97 ? 1.796 -0.522 -7.661 1.00 90.56 97 THR A CA 1
ATOM 753 C C . THR A 1 97 ? 2.728 -1.587 -8.220 1.00 90.56 97 THR A C 1
ATOM 755 O O . THR A 1 97 ? 3.612 -1.280 -9.014 1.00 90.56 97 THR A O 1
ATOM 758 N N . TRP A 1 98 ? 2.520 -2.855 -7.872 1.00 93.81 98 TRP A N 1
ATOM 759 C CA . TRP A 1 98 ? 3.344 -3.944 -8.376 1.00 93.81 98 TRP A CA 1
ATOM 760 C C . TRP A 1 98 ? 3.194 -4.152 -9.888 1.00 93.81 98 TRP A C 1
ATOM 762 O O . TRP A 1 98 ? 4.188 -4.358 -10.586 1.00 93.81 98 TRP A O 1
ATOM 772 N N . VAL A 1 99 ? 1.977 -4.032 -10.427 1.00 90.94 99 VAL A N 1
ATOM 773 C CA . VAL A 1 99 ? 1.735 -4.031 -11.880 1.00 90.94 99 VAL A CA 1
ATOM 774 C C . VAL A 1 99 ? 2.454 -2.868 -12.566 1.00 90.94 99 VAL A C 1
ATOM 776 O O . VAL A 1 99 ? 3.080 -3.066 -13.610 1.00 90.94 99 VAL A O 1
ATOM 779 N N . TRP A 1 100 ? 2.429 -1.675 -11.972 1.00 89.44 100 TRP A N 1
ATOM 780 C CA . TRP A 1 100 ? 3.161 -0.523 -12.496 1.00 89.44 100 TRP A CA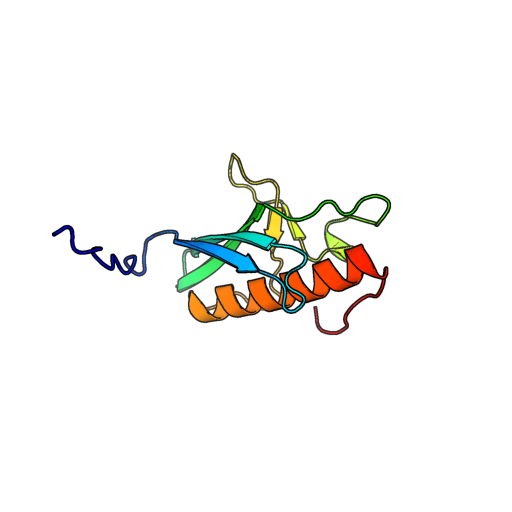 1
ATOM 781 C C . TRP A 1 100 ? 4.676 -0.747 -12.489 1.00 89.44 100 TRP A C 1
ATOM 783 O O . TRP A 1 100 ? 5.338 -0.497 -13.496 1.00 89.44 100 TRP A O 1
ATOM 793 N N . ILE A 1 101 ? 5.225 -1.262 -11.389 1.00 89.50 101 ILE A N 1
ATOM 794 C CA . ILE A 1 101 ? 6.660 -1.540 -11.257 1.00 89.50 101 ILE A CA 1
ATOM 795 C C . ILE A 1 101 ? 7.106 -2.577 -12.293 1.00 89.50 101 ILE A C 1
ATOM 797 O O . ILE A 1 101 ? 8.104 -2.355 -12.980 1.00 89.50 101 ILE A O 1
ATOM 801 N N . LYS A 1 102 ? 6.360 -3.680 -12.443 1.00 90.75 102 LYS A N 1
ATOM 802 C CA . LYS A 1 102 ? 6.759 -4.792 -13.316 1.00 90.75 102 LYS A CA 1
ATOM 803 C C . LYS A 1 102 ? 6.555 -4.476 -14.806 1.00 90.75 102 LYS A C 1
ATOM 805 O O . LYS A 1 102 ? 7.462 -4.683 -15.606 1.00 90.75 102 LYS A O 1
ATOM 810 N N . ASP A 1 103 ? 5.390 -3.934 -15.170 1.00 87.69 103 ASP A N 1
ATOM 811 C CA . ASP A 1 103 ? 4.954 -3.827 -16.569 1.00 87.69 103 ASP A CA 1
ATOM 812 C C . ASP A 1 103 ? 4.922 -2.377 -17.075 1.00 87.69 103 ASP A C 1
ATOM 814 O O . ASP A 1 103 ? 4.774 -2.139 -18.272 1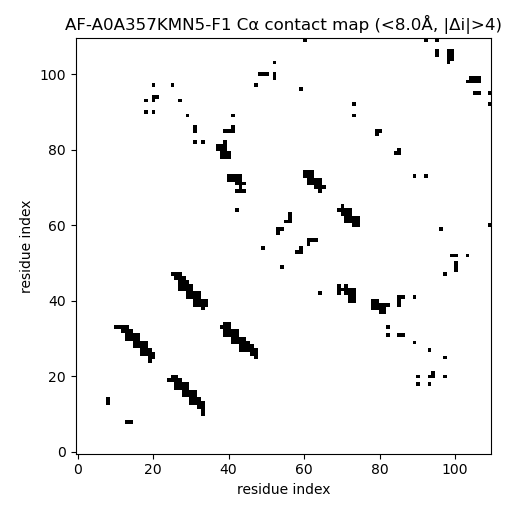.00 87.69 103 ASP A O 1
ATOM 818 N N . GLY A 1 104 ? 4.992 -1.378 -16.188 1.00 83.94 104 GLY A N 1
ATOM 819 C CA . GLY A 1 104 ? 4.704 0.014 -16.549 1.00 83.94 104 GLY A CA 1
ATOM 820 C C . GLY A 1 104 ? 3.242 0.240 -16.948 1.00 83.94 104 GLY A C 1
ATOM 821 O O . GLY A 1 104 ? 2.939 1.195 -17.661 1.00 83.94 104 GLY A O 1
ATOM 822 N N . ARG A 1 105 ? 2.321 -0.638 -16.531 1.00 83.44 105 ARG A N 1
ATOM 823 C CA . ARG A 1 105 ? 0.884 -0.495 -16.802 1.00 83.44 105 ARG A CA 1
ATOM 824 C C . ARG A 1 105 ? 0.199 0.214 -15.643 1.00 83.44 105 ARG A C 1
ATOM 826 O O . ARG A 1 105 ? 0.386 -0.160 -14.490 1.00 83.44 105 ARG A O 1
ATOM 833 N N . ARG A 1 106 ? -0.623 1.217 -15.952 1.00 77.62 106 ARG A N 1
ATOM 834 C CA . ARG A 1 106 ? -1.485 1.872 -14.961 1.00 77.62 106 ARG A CA 1
ATOM 835 C C . ARG A 1 106 ? -2.765 1.064 -14.795 1.00 77.62 106 ARG A C 1
ATOM 837 O O . ARG A 1 106 ? -3.458 0.797 -15.777 1.00 77.62 106 ARG A O 1
ATOM 844 N N . VAL A 1 107 ? -3.078 0.686 -13.562 1.00 73.75 107 VAL A N 1
ATOM 845 C CA . VAL A 1 107 ? -4.357 0.054 -13.230 1.00 73.75 107 VAL A CA 1
ATOM 846 C C . VAL A 1 107 ? -5.385 1.166 -13.025 1.00 73.75 107 VAL A C 1
ATOM 848 O O . VAL A 1 107 ? -5.167 2.067 -12.223 1.00 73.75 107 VAL A O 1
ATOM 851 N N . LYS A 1 108 ? -6.479 1.145 -13.795 1.00 64.88 108 LYS A N 1
ATOM 852 C CA . LYS A 1 108 ? -7.585 2.101 -13.627 1.00 64.88 108 LYS A CA 1
ATOM 853 C C . LYS A 1 108 ? -8.358 1.775 -12.349 1.00 64.88 108 LYS A C 1
ATOM 855 O O . LYS A 1 108 ? -8.594 0.602 -12.076 1.00 64.88 108 LYS A O 1
ATOM 860 N N . GLY A 1 109 ? -8.815 2.803 -11.637 1.00 58.50 109 GLY A N 1
ATOM 861 C CA . GLY A 1 109 ? -9.613 2.643 -10.414 1.00 58.50 109 GLY A CA 1
ATOM 862 C C . GLY A 1 109 ? -8.838 2.871 -9.116 1.00 58.50 109 GLY A C 1
ATOM 863 O O . GLY A 1 109 ? -9.383 2.606 -8.049 1.00 58.50 109 GLY A O 1
ATOM 864 N N . PHE A 1 110 ? -7.609 3.377 -9.228 1.00 54.19 110 PHE A N 1
ATOM 865 C CA . PHE A 1 110 ? -6.900 4.078 -8.163 1.00 54.19 110 PHE A CA 1
ATOM 866 C C . PHE A 1 110 ? -6.828 5.562 -8.477 1.00 54.19 110 PHE A C 1
ATOM 868 O O . PHE A 1 110 ? -6.717 5.888 -9.684 1.00 54.19 110 PHE A O 1
#

Radius of gyration: 14.77 Å; Cα contacts (8 Å, |Δi|>4): 168; chains: 1; bounding box: 27×40×42 Å